Protein AF-A0A127SAT5-F1 (afdb_monomer_lite)

Secondary structure (DSSP, 8-state):
-HHHHT-TTTTTSPPEEE-S-HHHHHHHHHH--S--EEEEE-STT-HHHHHHHHHHHHHTT-EEEE-SEETTEE--SHHHHHHHHHHHHHIIIIIT-----

pLDDT: mean 93.24, std 8.62, range [61.03, 98.62]

Sequence (101 aa):
MNMIAAEPDIAKVPVMIDSSKWDVIVAGLKCCQGKCIVNSISLKEGEEVFLSHARDVLRYGAAVVVMCFDEVGQATTFERRIEIAERAYHLLVDKLGMNPL

Foldseek 3Di:
DVVQCVDVVSLVDAEEQADPDLVSVLVVLVVDDDEHEYHAAEQCVHLVVRLVSLVSCVVSVYHHDYALAHVVGHDPDPVSSCVRVVVSCCSNCVVPVHDPD

Structure (mmCIF, N/CA/C/O backbone):
data_AF-A0A127SAT5-F1
#
_entry.id   AF-A0A127SAT5-F1
#
loop_
_atom_site.group_PDB
_atom_site.id
_atom_site.type_symbol
_atom_site.label_atom_id
_atom_site.label_alt_id
_atom_site.label_comp_id
_atom_site.label_asym_id
_atom_site.label_entity_id
_atom_site.label_seq_id
_atom_site.pdbx_PDB_ins_code
_atom_site.Cartn_x
_atom_site.Cartn_y
_atom_site.Cartn_z
_atom_site.occupancy
_atom_site.B_iso_or_equiv
_atom_site.auth_seq_id
_atom_site.auth_comp_id
_atom_site.auth_asym_id
_atom_site.auth_atom_id
_atom_site.pdbx_PDB_model_num
ATOM 1 N N . MET A 1 1 ? 17.286 1.956 -11.510 1.00 61.03 1 MET A N 1
ATOM 2 C CA . MET A 1 1 ? 16.813 0.662 -12.047 1.00 61.03 1 MET A CA 1
ATOM 3 C C . MET A 1 1 ? 17.729 0.098 -13.123 1.00 61.03 1 MET A C 1
ATOM 5 O O . MET A 1 1 ? 18.211 -1.007 -12.933 1.00 61.03 1 MET A O 1
ATOM 9 N N . ASN A 1 2 ? 18.057 0.845 -14.181 1.00 65.06 2 ASN A N 1
ATOM 10 C CA . ASN A 1 2 ? 18.854 0.320 -15.307 1.00 65.06 2 ASN A CA 1
ATOM 11 C C . ASN A 1 2 ? 20.222 -0.270 -14.910 1.00 65.06 2 ASN A C 1
ATOM 13 O O . ASN A 1 2 ? 20.650 -1.247 -15.507 1.00 65.06 2 ASN A O 1
ATOM 17 N N . MET A 1 3 ? 20.876 0.268 -13.873 1.00 68.00 3 MET A N 1
ATOM 18 C CA . MET A 1 3 ? 22.149 -0.277 -13.369 1.00 68.00 3 MET A CA 1
ATOM 19 C C . MET A 1 3 ? 21.995 -1.623 -12.645 1.00 68.00 3 MET A C 1
ATOM 21 O O . MET A 1 3 ? 22.902 -2.437 -12.694 1.00 68.00 3 MET A O 1
ATOM 25 N N . ILE A 1 4 ? 20.850 -1.865 -11.995 1.00 68.62 4 ILE A N 1
ATOM 26 C CA . ILE A 1 4 ? 20.564 -3.130 -11.301 1.00 68.62 4 ILE A CA 1
ATOM 27 C C . ILE A 1 4 ? 20.177 -4.208 -12.316 1.00 68.62 4 ILE A C 1
ATOM 29 O O . ILE A 1 4 ? 20.650 -5.332 -12.229 1.00 68.62 4 ILE A O 1
ATOM 3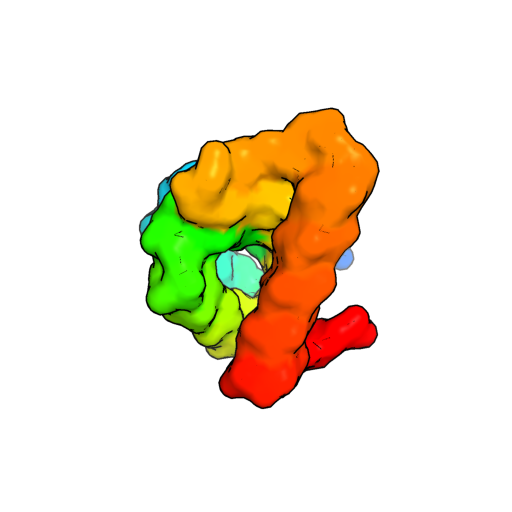3 N N . ALA A 1 5 ? 19.359 -3.852 -13.311 1.00 70.06 5 ALA A N 1
ATOM 34 C CA . ALA A 1 5 ? 18.951 -4.773 -14.373 1.00 70.06 5 ALA A CA 1
ATOM 35 C C . ALA A 1 5 ? 20.127 -5.240 -15.252 1.00 70.06 5 ALA A C 1
ATOM 37 O O . ALA A 1 5 ? 20.047 -6.296 -15.871 1.00 70.06 5 ALA A O 1
ATOM 38 N N . ALA A 1 6 ? 21.207 -4.455 -15.310 1.00 73.94 6 ALA A N 1
ATOM 39 C CA . ALA A 1 6 ? 22.416 -4.788 -16.056 1.00 73.94 6 ALA A CA 1
ATOM 40 C C . ALA A 1 6 ? 23.327 -5.802 -15.341 1.00 73.94 6 ALA A C 1
ATOM 42 O O . ALA A 1 6 ? 24.211 -6.350 -15.993 1.00 73.94 6 ALA A O 1
ATOM 43 N N . GLU A 1 7 ? 23.117 -6.060 -14.044 1.00 79.94 7 GLU A N 1
ATOM 44 C CA . GLU A 1 7 ? 23.891 -7.027 -13.261 1.00 79.94 7 GLU A CA 1
ATOM 45 C C . GLU A 1 7 ? 23.044 -8.288 -12.998 1.00 79.94 7 GLU A C 1
ATOM 47 O O . GLU A 1 7 ? 22.144 -8.263 -12.146 1.00 79.94 7 GLU A O 1
ATOM 52 N N . PRO A 1 8 ? 23.297 -9.401 -13.714 1.00 75.06 8 PRO A N 1
ATOM 53 C CA . PRO A 1 8 ? 22.456 -10.593 -13.655 1.00 75.06 8 PRO A CA 1
ATOM 54 C C . PRO A 1 8 ? 22.307 -11.184 -12.255 1.00 75.06 8 PRO A C 1
ATOM 56 O O . PRO A 1 8 ? 21.267 -11.763 -11.953 1.00 75.06 8 PRO A O 1
ATOM 59 N N . ASP A 1 9 ? 23.317 -11.053 -11.393 1.00 77.56 9 ASP A N 1
ATOM 60 C CA . ASP A 1 9 ? 23.256 -11.597 -10.035 1.00 77.56 9 ASP A CA 1
ATOM 61 C C . ASP A 1 9 ? 22.323 -10.803 -9.115 1.00 77.56 9 ASP A C 1
ATOM 63 O O . ASP A 1 9 ? 21.670 -11.391 -8.252 1.00 77.56 9 ASP A O 1
ATOM 67 N N . ILE A 1 10 ? 22.184 -9.494 -9.340 1.00 75.31 10 ILE A N 1
ATOM 68 C CA . ILE A 1 10 ? 21.287 -8.630 -8.560 1.00 75.31 10 ILE A CA 1
ATOM 69 C C . ILE A 1 10 ? 19.855 -8.717 -9.107 1.00 75.31 10 ILE A C 1
ATOM 71 O O . ILE A 1 10 ? 18.897 -8.728 -8.337 1.00 75.31 10 ILE A O 1
ATOM 75 N N . ALA A 1 11 ? 19.687 -8.855 -10.425 1.00 79.69 11 ALA A N 1
ATOM 76 C CA . ALA A 1 11 ? 18.374 -8.948 -11.069 1.00 79.69 11 ALA A CA 1
ATOM 77 C C . ALA A 1 11 ? 17.581 -10.229 -10.722 1.00 79.69 11 ALA A C 1
ATOM 79 O O . ALA A 1 11 ? 16.399 -10.332 -11.049 1.00 79.69 11 ALA A O 1
ATOM 80 N N . LYS A 1 12 ? 18.209 -11.207 -10.055 1.00 81.75 12 LYS A N 1
ATOM 81 C CA . LYS A 1 12 ? 17.571 -12.467 -9.630 1.00 81.75 12 LYS A CA 1
ATOM 82 C C . LYS A 1 12 ? 16.557 -12.296 -8.499 1.00 81.75 12 LYS A C 1
ATOM 84 O O . LYS A 1 12 ? 15.750 -13.200 -8.288 1.00 81.75 12 LYS A O 1
ATOM 89 N N . VAL A 1 13 ? 16.601 -11.187 -7.759 1.00 86.75 13 VAL A N 1
ATOM 90 C CA . VAL A 1 13 ? 15.716 -10.944 -6.610 1.00 86.75 13 VAL A CA 1
ATOM 91 C C . VAL A 1 13 ? 14.740 -9.792 -6.881 1.00 86.75 13 VAL A C 1
ATOM 93 O O . VAL A 1 13 ? 15.100 -8.836 -7.570 1.00 86.75 13 VAL A O 1
ATOM 96 N N . PRO A 1 14 ? 13.505 -9.839 -6.340 1.00 87.62 14 PRO A N 1
ATOM 97 C CA . PRO A 1 14 ? 12.558 -8.734 -6.465 1.00 87.62 14 PRO A CA 1
ATOM 98 C C . PRO A 1 14 ? 13.096 -7.431 -5.867 1.00 87.62 14 PRO A C 1
ATOM 100 O O . PRO A 1 14 ? 13.681 -7.422 -4.784 1.00 87.62 14 PRO A O 1
ATOM 103 N N . VAL A 1 15 ? 12.830 -6.313 -6.544 1.00 92.44 15 VAL A N 1
ATOM 104 C CA . VAL A 1 15 ? 13.190 -4.971 -6.066 1.00 92.44 15 VAL A CA 1
ATOM 105 C C . VAL A 1 15 ? 12.032 -4.367 -5.274 1.00 92.44 15 VAL A C 1
ATOM 107 O O . VAL A 1 15 ? 10.884 -4.395 -5.724 1.00 92.44 15 VAL A O 1
ATOM 110 N N . MET A 1 16 ? 12.343 -3.771 -4.122 1.00 96.06 16 MET A N 1
ATOM 111 C CA . MET A 1 16 ? 11.436 -2.874 -3.410 1.00 96.06 16 MET A CA 1
ATOM 112 C C . MET A 1 16 ? 11.707 -1.428 -3.838 1.00 96.06 16 MET A C 1
ATOM 114 O O . MET A 1 16 ? 12.808 -0.914 -3.648 1.00 96.06 16 MET A O 1
ATOM 118 N N . ILE A 1 17 ? 10.714 -0.781 -4.442 1.00 96.44 17 ILE A N 1
ATOM 119 C CA . ILE A 1 17 ? 10.774 0.626 -4.835 1.00 96.44 17 ILE A CA 1
ATOM 120 C C . ILE A 1 17 ? 10.329 1.450 -3.630 1.00 96.44 17 ILE A C 1
ATOM 122 O O . ILE A 1 17 ? 9.144 1.462 -3.303 1.00 96.44 17 ILE A O 1
ATOM 126 N N . ASP A 1 18 ? 11.282 2.111 -2.979 1.00 96.69 18 ASP A N 1
ATOM 127 C CA . ASP A 1 18 ? 11.053 2.881 -1.757 1.00 96.69 18 ASP A CA 1
ATOM 128 C C . ASP A 1 18 ? 11.113 4.387 -2.037 1.00 96.69 18 ASP A C 1
ATOM 130 O O . ASP A 1 18 ? 12.166 4.931 -2.390 1.00 96.69 18 ASP A O 1
ATOM 134 N N . SER A 1 19 ? 9.966 5.063 -1.953 1.00 96.00 19 SER A N 1
ATOM 135 C CA . SER A 1 19 ? 9.891 6.516 -2.095 1.00 96.00 19 SER A CA 1
ATOM 136 C C . SER A 1 19 ? 8.616 7.092 -1.494 1.00 96.00 19 SER A C 1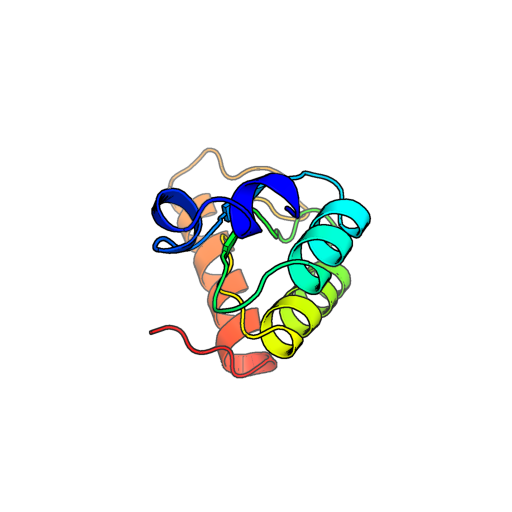
ATOM 138 O O . SER A 1 19 ? 7.541 6.509 -1.594 1.00 96.00 19 SER A O 1
ATOM 140 N N . SER A 1 20 ? 8.715 8.309 -0.960 1.00 92.25 20 SER A N 1
ATOM 141 C CA . SER A 1 20 ? 7.559 9.100 -0.527 1.00 92.25 20 SER A CA 1
ATOM 142 C C . SER A 1 20 ? 6.882 9.880 -1.657 1.00 92.25 20 SER A C 1
ATOM 144 O O . SER A 1 20 ? 5.862 10.522 -1.415 1.00 92.25 20 SER A O 1
ATOM 146 N N . LYS A 1 21 ? 7.439 9.869 -2.877 1.00 95.25 21 LYS A N 1
ATOM 147 C CA . LYS A 1 21 ? 6.874 10.576 -4.031 1.00 95.25 21 LYS A CA 1
ATOM 148 C C . LYS A 1 21 ? 6.314 9.586 -5.052 1.00 95.25 21 LYS A C 1
ATOM 150 O O . LYS A 1 21 ? 7.038 8.715 -5.538 1.00 95.25 21 LYS A O 1
ATOM 155 N N . TRP A 1 22 ? 5.031 9.723 -5.391 1.00 97.06 22 TRP A N 1
ATOM 156 C CA . TRP A 1 22 ? 4.346 8.757 -6.259 1.00 97.06 22 TRP A CA 1
ATOM 157 C C . TRP A 1 22 ? 4.899 8.720 -7.690 1.00 97.06 22 TRP A C 1
ATOM 159 O O . TRP A 1 22 ? 5.011 7.656 -8.294 1.00 97.06 22 TRP A O 1
ATOM 169 N N . ASP A 1 23 ? 5.329 9.861 -8.223 1.00 96.81 23 ASP A N 1
ATOM 170 C CA . ASP A 1 23 ? 5.993 9.969 -9.526 1.00 96.81 23 ASP A CA 1
ATOM 171 C C . ASP A 1 23 ? 7.283 9.131 -9.603 1.00 96.81 23 ASP A C 1
ATOM 173 O O . ASP A 1 23 ? 7.539 8.483 -10.623 1.00 96.81 23 ASP A O 1
ATOM 177 N N . VAL A 1 24 ? 8.054 9.064 -8.512 1.00 96.38 24 VAL A N 1
ATOM 178 C CA . VAL A 1 24 ? 9.241 8.200 -8.399 1.00 96.38 24 VAL A CA 1
ATOM 179 C C . VAL A 1 24 ? 8.850 6.721 -8.357 1.00 96.38 24 VAL A C 1
ATOM 181 O O . VAL A 1 24 ? 9.483 5.914 -9.043 1.00 96.38 24 VAL A O 1
ATOM 184 N N . ILE A 1 25 ? 7.793 6.359 -7.619 1.00 97.12 25 ILE A N 1
ATOM 185 C CA . ILE A 1 25 ? 7.264 4.985 -7.600 1.00 97.12 25 ILE A CA 1
ATOM 186 C C . ILE A 1 25 ? 6.859 4.547 -9.011 1.00 97.12 25 ILE A C 1
ATOM 188 O O . ILE A 1 25 ? 7.311 3.506 -9.488 1.00 97.12 25 ILE A O 1
ATOM 192 N N . VAL A 1 26 ? 6.069 5.361 -9.717 1.00 96.19 26 VAL A N 1
ATOM 193 C CA . VAL A 1 26 ? 5.600 5.063 -11.079 1.00 96.19 26 VAL A CA 1
ATOM 194 C C . VAL A 1 26 ? 6.766 4.958 -12.063 1.00 96.19 26 VAL A C 1
ATOM 196 O O . VAL A 1 26 ? 6.767 4.076 -12.925 1.00 96.19 26 VAL A O 1
ATOM 199 N N . ALA A 1 27 ? 7.776 5.825 -11.948 1.00 95.44 27 ALA A N 1
ATOM 200 C CA . ALA A 1 27 ? 8.988 5.716 -12.754 1.00 95.44 27 ALA A CA 1
ATOM 201 C C . ALA A 1 27 ? 9.738 4.401 -12.472 1.00 95.44 27 ALA A C 1
ATOM 203 O O . ALA A 1 27 ? 10.177 3.740 -13.413 1.00 95.44 27 ALA A O 1
ATOM 204 N N . GLY A 1 28 ? 9.830 3.987 -11.204 1.00 94.25 28 GLY A N 1
ATOM 205 C CA . GLY A 1 28 ? 10.400 2.699 -10.809 1.00 94.25 28 GLY A CA 1
ATOM 206 C C . GLY A 1 28 ? 9.636 1.518 -11.407 1.00 94.25 28 GLY A C 1
ATOM 207 O O . GLY A 1 28 ? 10.246 0.677 -12.062 1.00 94.25 28 GLY A O 1
ATOM 208 N N . LEU A 1 29 ? 8.306 1.508 -11.267 1.00 94.31 29 LEU A N 1
ATOM 209 C CA . LEU A 1 29 ? 7.417 0.459 -11.779 1.00 94.31 29 LEU A CA 1
ATOM 210 C C . LEU A 1 29 ? 7.569 0.265 -13.292 1.00 94.31 29 LEU A C 1
ATOM 212 O O . LEU A 1 29 ? 7.680 -0.864 -13.757 1.00 94.31 29 LEU A O 1
ATOM 216 N N . LYS A 1 30 ? 7.661 1.359 -14.058 1.00 93.19 30 LYS A N 1
ATOM 217 C CA . LYS A 1 30 ? 7.899 1.314 -15.513 1.00 93.19 30 LYS A CA 1
ATOM 218 C C . LYS A 1 30 ? 9.265 0.737 -15.897 1.00 93.19 30 LYS A C 1
ATOM 220 O O . LYS A 1 30 ? 9.419 0.257 -17.015 1.00 93.19 30 LYS A O 1
ATOM 225 N N . CYS A 1 31 ? 10.255 0.821 -15.008 1.00 90.69 31 CYS A N 1
ATOM 226 C CA . CYS A 1 31 ? 11.614 0.338 -15.258 1.00 90.69 31 CYS A CA 1
ATOM 227 C C . CYS A 1 31 ? 11.860 -1.091 -14.744 1.00 90.69 31 CYS A C 1
ATOM 229 O O . CYS A 1 31 ? 12.894 -1.675 -15.066 1.00 90.69 31 CYS A O 1
ATOM 231 N N . CYS A 1 32 ? 10.974 -1.638 -13.910 1.00 86.50 32 CYS A N 1
ATOM 232 C CA . CYS A 1 32 ? 11.099 -2.991 -13.374 1.00 86.50 32 CYS A CA 1
ATOM 233 C C . CYS A 1 32 ? 10.679 -4.032 -14.416 1.00 86.50 32 CYS A C 1
ATOM 235 O O . CYS A 1 32 ? 9.584 -3.966 -14.968 1.00 86.50 32 CYS A O 1
ATOM 237 N N . GLN A 1 33 ? 11.528 -5.034 -14.637 1.00 80.31 33 GLN A N 1
ATOM 238 C CA . GLN A 1 33 ? 11.137 -6.264 -15.321 1.00 80.31 33 GLN A CA 1
ATOM 239 C C . GLN A 1 33 ? 10.828 -7.330 -14.267 1.00 80.31 33 GLN A C 1
ATOM 241 O O . GLN A 1 33 ? 11.664 -7.620 -13.415 1.00 80.31 33 GLN A O 1
ATOM 246 N N . GLY A 1 34 ? 9.622 -7.899 -14.314 1.00 84.75 34 GLY A N 1
ATOM 247 C CA . GLY A 1 34 ? 9.147 -8.863 -13.319 1.00 84.75 34 GLY A CA 1
ATOM 248 C C . GLY A 1 34 ? 8.465 -8.221 -12.104 1.00 84.75 34 GLY A C 1
ATOM 249 O O . GLY A 1 34 ? 8.238 -7.012 -12.049 1.00 84.75 34 GLY A O 1
ATOM 250 N N . LYS A 1 35 ? 8.091 -9.062 -11.131 1.00 88.19 35 LYS A N 1
ATOM 251 C CA . LYS A 1 35 ? 7.340 -8.634 -9.944 1.00 88.19 35 LYS A CA 1
ATOM 252 C C . LYS A 1 35 ? 8.243 -7.827 -9.007 1.00 88.19 35 LYS A C 1
ATOM 254 O O . LYS A 1 35 ? 9.297 -8.301 -8.592 1.00 88.19 35 LYS A O 1
ATOM 259 N N . CYS A 1 36 ? 7.801 -6.628 -8.649 1.00 94.69 36 CYS A N 1
ATOM 260 C CA . CYS A 1 36 ? 8.452 -5.755 -7.674 1.00 94.69 36 CYS A CA 1
ATOM 261 C C . CYS A 1 36 ? 7.494 -5.426 -6.521 1.00 94.69 36 CYS A C 1
ATOM 263 O O . CYS A 1 36 ? 6.323 -5.817 -6.544 1.00 94.69 36 CYS A O 1
ATOM 265 N N . ILE A 1 37 ? 8.006 -4.746 -5.495 1.00 97.25 37 ILE A N 1
ATOM 266 C CA . ILE A 1 37 ? 7.247 -4.350 -4.305 1.00 97.25 37 ILE A CA 1
ATOM 267 C C . ILE A 1 37 ? 7.268 -2.823 -4.202 1.00 97.25 37 ILE A C 1
ATOM 269 O O . ILE A 1 37 ? 8.337 -2.223 -4.221 1.00 97.25 37 ILE A O 1
ATOM 273 N N . VAL A 1 38 ? 6.112 -2.182 -4.072 1.00 98.00 38 VAL A N 1
ATOM 274 C CA . VAL A 1 38 ? 6.013 -0.746 -3.783 1.00 98.00 38 VAL A CA 1
ATOM 275 C C . VAL A 1 38 ? 6.077 -0.521 -2.276 1.00 98.00 38 VAL A C 1
ATOM 277 O O . VAL A 1 38 ? 5.279 -1.092 -1.536 1.00 98.00 38 VAL A O 1
ATOM 280 N N . ASN A 1 39 ? 6.990 0.334 -1.822 1.00 97.81 39 ASN A N 1
ATOM 281 C CA . ASN A 1 39 ? 7.057 0.832 -0.453 1.00 97.81 39 ASN A CA 1
ATOM 282 C C . ASN A 1 39 ? 6.925 2.367 -0.477 1.00 97.81 39 ASN A C 1
ATOM 284 O O . ASN A 1 39 ? 7.872 3.075 -0.789 1.00 97.81 39 ASN A O 1
ATOM 288 N N . SER A 1 40 ? 5.754 2.936 -0.213 1.00 98.00 40 SER A N 1
ATOM 289 C CA . SER A 1 40 ? 4.493 2.314 0.223 1.00 98.00 40 SER A CA 1
ATOM 290 C C . SER A 1 40 ? 3.291 3.156 -0.216 1.00 98.00 40 SER A C 1
ATOM 292 O O . SER A 1 40 ? 3.449 4.247 -0.761 1.00 98.00 40 SER A O 1
ATOM 294 N N . ILE A 1 41 ? 2.078 2.656 0.036 1.00 98.38 41 ILE A N 1
ATOM 295 C CA . ILE A 1 41 ? 0.841 3.454 -0.005 1.00 98.38 41 ILE A CA 1
ATOM 296 C C . ILE A 1 41 ? 0.232 3.555 1.397 1.00 98.38 41 ILE A C 1
ATOM 298 O O . ILE A 1 41 ? 0.532 2.756 2.285 1.00 98.38 41 ILE A O 1
ATOM 302 N N . SER A 1 42 ? -0.633 4.543 1.614 1.00 98.44 42 SER A N 1
ATOM 303 C CA . SER A 1 42 ? -1.339 4.737 2.885 1.00 98.44 42 SER A CA 1
ATOM 304 C C . SER A 1 42 ? -2.623 5.539 2.677 1.00 98.44 42 SER A C 1
ATOM 306 O O . SER A 1 42 ? -2.815 6.116 1.607 1.00 98.44 42 SER A O 1
ATOM 308 N N . LEU A 1 43 ? -3.472 5.612 3.700 1.00 98.62 43 LEU A N 1
ATOM 309 C CA . LEU A 1 43 ? -4.700 6.414 3.699 1.00 98.62 43 LEU A CA 1
ATOM 310 C C . LEU A 1 43 ? -4.457 7.882 4.095 1.00 98.62 43 LEU A C 1
ATOM 312 O O . LEU A 1 43 ? -5.408 8.643 4.225 1.00 98.62 43 LEU A O 1
ATOM 316 N N . LYS A 1 44 ? -3.197 8.302 4.283 1.00 98.12 44 LYS A N 1
ATOM 317 C CA . LYS A 1 44 ? -2.814 9.659 4.715 1.00 98.12 44 LYS A CA 1
ATOM 318 C C . LYS A 1 44 ? -3.452 10.779 3.889 1.00 98.12 44 LYS A C 1
ATOM 320 O O . LYS A 1 44 ? -3.831 11.807 4.438 1.00 98.12 44 LYS A O 1
ATOM 325 N N . GLU A 1 45 ? -3.518 10.596 2.575 1.00 97.88 45 GLU A N 1
ATOM 326 C CA . GLU A 1 45 ? -4.072 11.573 1.624 1.00 97.88 45 GLU A CA 1
ATOM 327 C C . GLU A 1 45 ? -5.537 11.267 1.267 1.00 97.88 45 GLU A C 1
ATOM 329 O O . GLU A 1 45 ? -6.087 11.823 0.319 1.00 97.88 45 GLU A O 1
ATOM 334 N N . GLY A 1 46 ? -6.173 10.378 2.033 1.00 98.12 46 GLY A N 1
ATOM 335 C CA . GLY A 1 46 ? -7.541 9.938 1.827 1.00 98.12 46 GLY A CA 1
ATOM 336 C C . GLY A 1 46 ? -7.678 8.698 0.945 1.00 98.12 46 GLY A C 1
ATOM 337 O O . GLY A 1 46 ? -6.758 8.239 0.261 1.00 98.12 46 GLY A O 1
ATOM 338 N N . GLU A 1 47 ? -8.889 8.153 0.968 1.00 98.50 47 GLU A N 1
ATOM 339 C CA . GLU A 1 47 ? -9.250 6.910 0.286 1.00 98.50 47 GLU A CA 1
ATOM 340 C C . GLU A 1 47 ? -9.120 6.982 -1.242 1.00 98.50 47 GLU A C 1
ATOM 342 O O . GLU A 1 47 ? -8.685 6.015 -1.865 1.00 98.50 47 GLU A O 1
ATOM 347 N N . GLU A 1 48 ? -9.467 8.111 -1.864 1.00 98.31 48 GLU A N 1
ATOM 348 C CA . GLU A 1 48 ? -9.414 8.243 -3.325 1.00 98.31 48 GLU A CA 1
ATOM 349 C C . GLU A 1 48 ? -7.981 8.106 -3.854 1.00 98.31 48 GLU A C 1
ATOM 351 O O . GLU A 1 48 ? -7.734 7.344 -4.794 1.00 98.31 48 GLU A O 1
ATOM 356 N N . VAL A 1 49 ? -7.031 8.783 -3.204 1.00 98.31 49 VAL A N 1
ATOM 357 C CA . VAL A 1 49 ? -5.604 8.714 -3.541 1.00 98.31 49 VAL A CA 1
ATOM 358 C C . VAL A 1 49 ? -5.070 7.304 -3.296 1.00 98.31 49 VAL A C 1
ATOM 360 O O . VAL A 1 49 ? -4.429 6.729 -4.176 1.00 98.31 49 VAL A O 1
ATOM 363 N N . PHE A 1 50 ? -5.410 6.698 -2.154 1.00 98.62 50 PHE A N 1
ATOM 364 C CA . PHE A 1 50 ? -5.044 5.317 -1.837 1.00 98.62 50 PHE A CA 1
ATOM 365 C C . PHE A 1 50 ? -5.521 4.323 -2.909 1.00 98.62 50 PHE A C 1
ATOM 367 O O . PHE A 1 50 ? -4.728 3.520 -3.405 1.00 98.62 50 PHE A O 1
ATOM 374 N N . LEU A 1 51 ? -6.793 4.401 -3.318 1.00 98.50 51 LEU A N 1
ATOM 375 C CA . LEU A 1 51 ? -7.363 3.529 -4.348 1.00 98.50 51 LEU A CA 1
ATOM 376 C C . LEU A 1 51 ? -6.763 3.801 -5.732 1.00 98.50 51 LEU A C 1
ATOM 378 O O . LEU A 1 51 ? -6.567 2.864 -6.503 1.00 98.50 51 LEU A O 1
ATOM 382 N N . SER A 1 52 ? -6.465 5.059 -6.062 1.00 98.38 52 SER A N 1
ATOM 383 C CA . SER A 1 52 ? -5.778 5.421 -7.307 1.00 98.38 52 SER A CA 1
ATOM 384 C C . SER A 1 52 ? -4.396 4.765 -7.384 1.00 98.38 52 SER A C 1
ATOM 386 O O . SER A 1 52 ? -4.104 4.027 -8.326 1.00 98.38 52 SER A O 1
ATOM 388 N N . HIS A 1 53 ? -3.589 4.928 -6.333 1.00 98.38 53 HIS A N 1
ATOM 389 C CA . HIS A 1 53 ? -2.264 4.323 -6.229 1.00 98.38 53 HIS A CA 1
ATOM 390 C C . HIS A 1 53 ? -2.325 2.787 -6.237 1.00 98.38 53 HIS A C 1
ATOM 392 O O . HIS A 1 53 ? -1.545 2.133 -6.929 1.00 98.38 53 HIS A O 1
ATOM 398 N N . ALA A 1 54 ? -3.285 2.186 -5.532 1.00 98.06 54 ALA A N 1
ATOM 399 C CA . ALA A 1 54 ? -3.479 0.738 -5.534 1.00 98.06 54 ALA A CA 1
ATOM 400 C C . ALA A 1 54 ? -3.851 0.184 -6.923 1.00 98.06 54 ALA A C 1
ATOM 402 O O . ALA A 1 54 ? -3.374 -0.887 -7.303 1.00 98.06 54 ALA A O 1
ATOM 403 N N . ARG A 1 55 ? -4.653 0.910 -7.716 1.00 97.94 55 ARG A N 1
ATOM 404 C CA . ARG A 1 55 ? -4.958 0.523 -9.106 1.00 97.94 55 ARG A CA 1
ATOM 405 C C . ARG A 1 55 ? -3.719 0.545 -9.991 1.00 97.94 55 ARG A C 1
ATOM 407 O O . ARG A 1 55 ? -3.559 -0.353 -10.814 1.00 97.94 55 ARG A O 1
ATOM 414 N N . ASP A 1 56 ? -2.843 1.529 -9.814 1.00 97.25 56 ASP A N 1
ATOM 415 C CA . ASP A 1 56 ? -1.557 1.556 -10.507 1.00 97.25 56 ASP A CA 1
ATOM 416 C C . ASP A 1 56 ? -0.719 0.325 -10.130 1.00 97.25 56 ASP A C 1
ATOM 418 O O . ASP A 1 56 ? -0.280 -0.402 -11.019 1.00 97.25 56 ASP A O 1
ATOM 422 N N . VAL A 1 57 ? -0.566 0.020 -8.835 1.00 96.88 57 VAL A N 1
ATOM 423 C CA . VAL A 1 57 ? 0.147 -1.187 -8.364 1.00 96.88 57 VAL A CA 1
ATOM 424 C C . VAL A 1 57 ? -0.394 -2.455 -9.035 1.00 96.88 57 VAL A C 1
ATOM 426 O O . VAL A 1 57 ? 0.390 -3.238 -9.576 1.00 96.88 57 VAL A O 1
ATOM 429 N N . LEU A 1 58 ? -1.721 -2.636 -9.052 1.00 95.56 58 LEU A N 1
ATOM 430 C CA . LEU A 1 58 ? -2.382 -3.766 -9.717 1.00 95.56 58 LEU A CA 1
ATOM 431 C C . LEU A 1 58 ? -2.070 -3.812 -11.211 1.00 95.56 58 LEU A C 1
ATOM 433 O O . LEU A 1 58 ? -1.731 -4.868 -11.742 1.00 95.56 58 LEU A O 1
ATOM 437 N N . ARG A 1 59 ? -2.147 -2.663 -11.887 1.00 95.19 59 ARG A N 1
ATOM 438 C CA . ARG A 1 59 ? -1.879 -2.545 -13.322 1.00 95.19 59 ARG A CA 1
ATOM 439 C C . ARG A 1 59 ? -0.452 -2.959 -13.681 1.00 95.19 59 ARG A C 1
ATOM 441 O O . ARG A 1 59 ? -0.253 -3.547 -14.741 1.00 95.19 59 ARG A O 1
ATOM 448 N N . TYR A 1 60 ? 0.523 -2.662 -12.824 1.00 95.25 60 TYR A N 1
ATOM 449 C CA . TYR A 1 60 ? 1.917 -3.079 -13.012 1.00 95.25 60 TYR A CA 1
ATOM 450 C C . TYR A 1 60 ? 2.215 -4.487 -12.467 1.00 95.25 60 TYR A C 1
ATOM 452 O O . TYR A 1 60 ? 3.342 -4.958 -12.600 1.00 95.25 60 TYR A O 1
ATOM 460 N N . GLY A 1 61 ? 1.239 -5.174 -11.862 1.00 94.00 61 GLY A N 1
ATOM 461 C CA . GLY A 1 61 ? 1.427 -6.511 -11.291 1.00 94.00 61 GLY A CA 1
ATOM 462 C C . GLY A 1 61 ? 2.396 -6.546 -10.103 1.00 94.00 61 GLY A C 1
ATOM 463 O O . GLY A 1 61 ? 3.018 -7.579 -9.844 1.00 94.00 61 GLY A O 1
ATOM 464 N N . ALA A 1 62 ? 2.559 -5.423 -9.401 1.00 96.00 62 ALA A N 1
ATOM 465 C CA . ALA A 1 62 ? 3.441 -5.305 -8.245 1.00 96.00 62 ALA A CA 1
ATOM 466 C C . ALA A 1 62 ? 2.738 -5.743 -6.948 1.00 96.00 62 ALA A C 1
ATOM 468 O O . ALA A 1 62 ? 1.513 -5.739 -6.846 1.00 96.00 62 ALA A O 1
ATOM 469 N N . ALA A 1 63 ? 3.524 -6.115 -5.938 1.00 96.62 63 ALA A N 1
ATOM 470 C CA . ALA A 1 63 ? 3.055 -6.170 -4.554 1.00 96.62 63 ALA A CA 1
ATOM 471 C C . ALA A 1 63 ? 3.211 -4.790 -3.895 1.00 96.62 63 ALA A C 1
ATOM 473 O O . ALA A 1 63 ? 3.916 -3.925 -4.418 1.00 96.62 63 ALA A O 1
ATOM 474 N N . VAL A 1 64 ? 2.586 -4.572 -2.738 1.00 97.50 64 VAL A N 1
ATOM 475 C CA . VAL A 1 64 ? 2.627 -3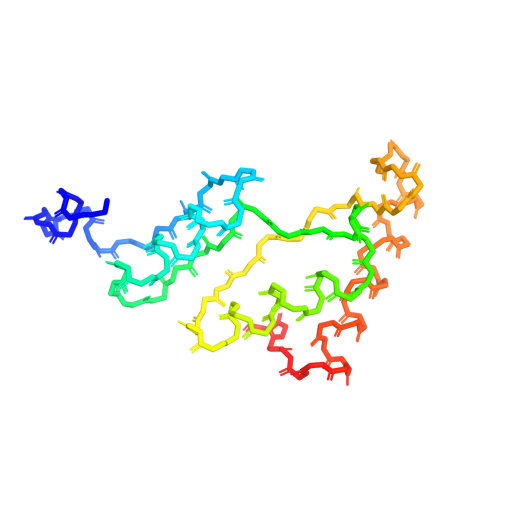.271 -2.061 1.00 97.50 64 VAL A CA 1
ATOM 476 C C . VAL A 1 64 ? 2.674 -3.401 -0.545 1.00 97.50 64 VAL A C 1
ATOM 478 O O . VAL A 1 64 ? 1.999 -4.240 0.045 1.00 97.50 64 VAL A O 1
ATOM 481 N N . VAL A 1 65 ? 3.475 -2.541 0.078 1.00 98.19 65 VAL A N 1
ATOM 482 C CA . VAL A 1 65 ? 3.461 -2.274 1.515 1.00 98.19 65 VAL A CA 1
ATOM 483 C C . VAL A 1 65 ? 2.414 -1.200 1.794 1.00 98.19 65 VAL A C 1
ATOM 485 O O . VAL A 1 65 ? 2.442 -0.123 1.194 1.00 98.19 65 VAL A O 1
ATOM 488 N N . VAL A 1 66 ? 1.508 -1.484 2.7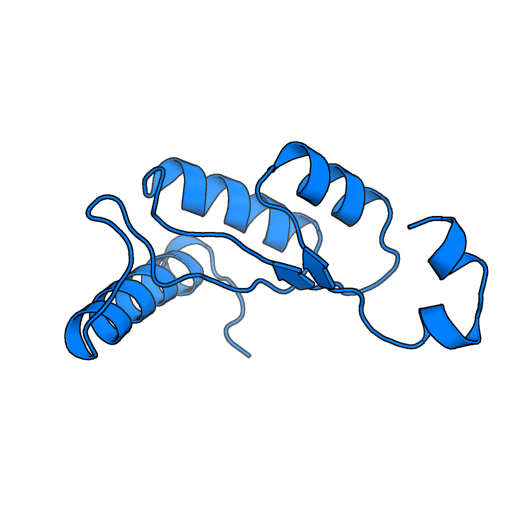27 1.00 9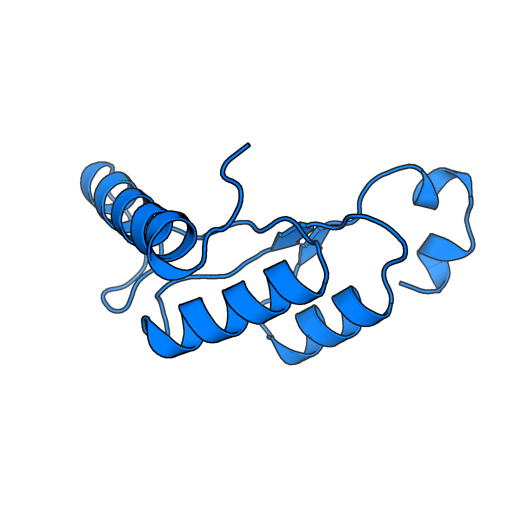8.25 66 VAL A N 1
ATOM 489 C CA . VAL A 1 66 ? 0.509 -0.525 3.207 1.00 98.25 66 VAL A CA 1
ATOM 490 C C . VAL A 1 66 ? 0.904 -0.038 4.593 1.00 98.25 66 VAL A C 1
ATOM 492 O O . VAL A 1 66 ? 1.012 -0.826 5.532 1.00 98.25 66 VAL A O 1
ATOM 495 N N . MET A 1 67 ? 1.104 1.268 4.734 1.00 98.19 67 MET A N 1
ATOM 496 C CA . MET A 1 67 ? 1.410 1.866 6.031 1.00 98.19 67 MET A CA 1
ATOM 497 C C . MET A 1 67 ? 0.130 2.059 6.841 1.00 98.19 67 MET A C 1
ATOM 499 O O . MET A 1 67 ? -0.874 2.544 6.320 1.00 98.19 67 MET A O 1
ATOM 503 N N . CYS A 1 68 ? 0.192 1.773 8.145 1.00 98.31 68 CYS A N 1
ATOM 504 C CA . CYS A 1 68 ? -0.858 2.137 9.103 1.00 98.31 68 CYS A CA 1
ATOM 505 C C . CYS A 1 68 ? -0.817 3.650 9.398 1.00 98.31 68 CYS A C 1
ATOM 507 O O . CYS A 1 68 ? -0.450 4.083 10.492 1.00 98.31 68 CYS A O 1
ATOM 509 N N . PHE A 1 69 ? -1.124 4.447 8.379 1.00 98.44 69 PHE A N 1
ATOM 510 C CA . PHE A 1 69 ? -1.209 5.902 8.409 1.00 98.44 69 PHE A CA 1
ATOM 511 C C . PHE A 1 69 ? -2.457 6.297 7.619 1.00 98.44 69 PHE A C 1
ATOM 513 O O . PHE A 1 69 ? -2.571 5.951 6.441 1.00 98.44 69 PHE A O 1
ATOM 520 N N . ASP A 1 70 ? -3.378 7.005 8.260 1.00 98.44 70 ASP A N 1
ATOM 521 C CA . ASP A 1 70 ? -4.623 7.469 7.651 1.00 98.44 70 ASP A CA 1
ATOM 522 C C . ASP A 1 70 ? -4.795 8.992 7.775 1.00 98.44 70 ASP A C 1
ATOM 524 O O . ASP A 1 70 ? -3.856 9.712 8.127 1.00 98.44 70 ASP A O 1
ATOM 528 N N . GLU A 1 71 ? -5.985 9.493 7.458 1.00 98.44 71 GLU A N 1
ATOM 529 C CA . GLU A 1 71 ? -6.329 10.917 7.466 1.00 98.44 71 GLU A CA 1
ATOM 530 C C . GLU A 1 71 ? -6.182 11.566 8.859 1.00 98.44 71 GLU A C 1
ATOM 532 O O . GLU A 1 71 ? -6.052 12.786 8.966 1.00 98.44 71 GLU A O 1
ATOM 537 N N . VAL A 1 72 ? -6.184 10.761 9.928 1.00 97.12 72 VAL A N 1
ATOM 538 C CA . VAL A 1 72 ? -6.049 11.210 11.324 1.00 97.12 72 VAL A CA 1
ATOM 539 C C . VAL A 1 72 ? -4.590 11.155 11.792 1.00 97.12 72 VAL A C 1
ATOM 541 O O . VAL A 1 72 ? -4.220 11.814 12.765 1.00 97.12 72 VAL A O 1
ATOM 544 N N . GLY A 1 73 ? -3.733 10.411 11.094 1.00 97.25 73 GLY A N 1
ATOM 545 C CA . GLY A 1 73 ? -2.301 10.354 11.357 1.00 97.25 73 GLY A CA 1
ATOM 546 C C . GLY A 1 73 ? -1.738 8.937 11.388 1.00 97.25 73 GLY A C 1
ATOM 547 O O . GLY A 1 73 ? -2.355 7.959 10.969 1.00 97.25 73 GLY A O 1
ATOM 548 N N . GLN A 1 74 ? -0.517 8.824 11.904 1.00 97.75 74 GLN A N 1
ATOM 549 C CA . GLN A 1 74 ? 0.160 7.543 12.067 1.00 97.75 74 GLN A CA 1
ATOM 550 C C . GLN A 1 74 ? -0.428 6.754 13.244 1.00 97.75 74 GLN A C 1
ATOM 552 O O . GLN A 1 74 ? -0.594 7.293 14.339 1.00 97.75 74 GLN A O 1
ATOM 557 N N . ALA A 1 75 ? -0.669 5.454 13.060 1.00 97.75 75 ALA A N 1
ATOM 558 C CA . ALA A 1 75 ? -1.078 4.581 14.154 1.00 97.75 75 ALA A CA 1
ATOM 559 C C . ALA A 1 75 ? 0.061 4.374 15.165 1.00 97.75 75 ALA A C 1
ATOM 561 O O . ALA A 1 75 ? 1.060 3.701 14.891 1.00 97.75 75 ALA A O 1
ATOM 562 N N . THR A 1 76 ? -0.111 4.921 16.367 1.00 97.56 76 THR A N 1
ATOM 563 C CA . THR A 1 76 ? 0.828 4.769 17.489 1.00 97.56 76 THR A CA 1
ATOM 564 C C . THR A 1 76 ? 0.402 3.690 18.485 1.00 97.56 76 THR A C 1
ATOM 566 O O . THR A 1 76 ? 1.259 3.163 19.189 1.00 97.56 76 THR A O 1
ATOM 569 N N . THR A 1 77 ? -0.879 3.305 18.506 1.00 98.25 77 THR A N 1
ATOM 570 C CA . THR A 1 77 ? -1.418 2.235 19.364 1.00 98.25 77 THR A CA 1
ATOM 571 C C . THR A 1 77 ? -1.694 0.954 18.578 1.00 98.25 77 THR A C 1
ATOM 573 O O . THR A 1 77 ? -1.715 0.952 17.346 1.00 98.25 77 THR A O 1
ATOM 576 N N . PHE A 1 78 ? -1.887 -0.154 19.291 1.00 97.81 78 PHE A N 1
ATOM 577 C CA . PHE A 1 78 ? -2.196 -1.450 18.689 1.00 97.81 78 PHE A CA 1
ATOM 578 C C . PHE A 1 78 ? -3.574 -1.447 18.014 1.00 97.81 78 PHE A C 1
ATOM 580 O O . PHE A 1 78 ? -3.710 -1.890 16.877 1.00 97.81 78 PHE A O 1
ATOM 587 N N . GLU A 1 79 ? -4.565 -0.852 18.671 1.00 98.12 79 GLU A N 1
ATOM 588 C CA . GLU A 1 79 ? -5.947 -0.762 18.201 1.00 98.12 79 GLU A CA 1
ATOM 589 C C . GLU A 1 79 ? -6.016 0.026 16.892 1.00 98.12 79 GLU A C 1
ATOM 591 O O . GLU A 1 79 ? -6.626 -0.425 15.926 1.00 98.12 79 GLU A O 1
ATOM 596 N N . ARG A 1 80 ? -5.290 1.151 16.813 1.00 97.75 80 ARG A N 1
ATOM 597 C CA . ARG A 1 80 ? -5.207 1.958 15.589 1.00 97.75 80 ARG A CA 1
ATOM 598 C C . ARG A 1 80 ? -4.501 1.228 14.450 1.00 97.75 80 ARG A C 1
ATOM 600 O O . ARG A 1 80 ? -4.855 1.430 13.295 1.00 97.75 80 ARG A O 1
ATOM 607 N N . ARG A 1 81 ? -3.508 0.378 14.741 1.00 98.38 81 ARG A N 1
ATOM 608 C CA . ARG A 1 81 ? -2.857 -0.441 13.702 1.00 98.38 81 ARG A CA 1
ATOM 609 C C . ARG A 1 81 ? -3.836 -1.446 13.108 1.00 98.38 81 ARG A C 1
ATOM 611 O O . ARG A 1 81 ? -3.867 -1.575 11.890 1.00 98.38 81 ARG A O 1
ATOM 618 N N . ILE A 1 82 ? -4.629 -2.113 13.949 1.00 98.44 82 ILE A N 1
ATOM 619 C CA . ILE A 1 82 ? -5.664 -3.049 13.490 1.00 98.44 82 ILE A CA 1
ATOM 620 C C . ILE A 1 82 ? -6.705 -2.311 12.655 1.00 98.44 82 ILE A C 1
ATOM 622 O O . ILE A 1 82 ? -6.944 -2.707 11.522 1.00 98.44 82 ILE A O 1
ATOM 626 N N . GLU A 1 83 ? -7.258 -1.214 13.174 1.00 98.44 83 GLU A N 1
ATOM 627 C CA . GLU A 1 83 ? -8.318 -0.452 12.506 1.00 98.44 83 GLU A CA 1
ATOM 628 C C . GLU A 1 83 ? -7.910 -0.006 11.093 1.00 98.44 83 GLU A C 1
ATOM 630 O O . GLU A 1 83 ? -8.637 -0.228 10.122 1.00 98.44 83 GLU A O 1
ATOM 635 N N . ILE A 1 84 ? -6.716 0.584 10.951 1.00 98.56 84 ILE A N 1
ATOM 636 C CA . ILE A 1 84 ? -6.236 1.057 9.648 1.00 98.56 84 ILE A CA 1
ATOM 637 C C . ILE A 1 84 ? -5.914 -0.124 8.722 1.00 98.56 84 ILE A C 1
ATOM 639 O O . ILE A 1 84 ? -6.230 -0.063 7.533 1.00 98.56 84 ILE A O 1
ATOM 643 N N . ALA A 1 85 ? -5.300 -1.194 9.239 1.00 98.38 85 ALA A N 1
ATOM 644 C CA . ALA A 1 85 ? -4.972 -2.373 8.440 1.00 98.38 85 ALA A CA 1
ATOM 645 C C . ALA A 1 85 ? -6.229 -3.087 7.919 1.00 98.38 85 ALA A C 1
ATOM 647 O O . ALA A 1 85 ? -6.277 -3.447 6.744 1.00 98.38 85 ALA A O 1
ATOM 648 N N . GLU A 1 86 ? -7.256 -3.241 8.756 1.00 98.38 86 GLU A N 1
ATOM 649 C CA . GLU A 1 86 ? -8.546 -3.837 8.394 1.00 98.38 86 GLU A CA 1
ATOM 650 C C . GLU A 1 86 ? -9.269 -2.989 7.341 1.00 98.38 86 GLU A C 1
ATOM 652 O O . GLU A 1 86 ? -9.652 -3.501 6.287 1.00 98.38 86 GLU A O 1
ATOM 657 N N . ARG A 1 87 ? -9.365 -1.666 7.551 1.00 98.44 87 ARG A N 1
ATOM 658 C CA . ARG A 1 87 ? -9.942 -0.749 6.553 1.00 98.44 87 ARG A CA 1
ATOM 659 C C . ARG A 1 87 ? -9.207 -0.847 5.218 1.00 98.44 87 ARG A C 1
ATOM 661 O O . ARG A 1 87 ? -9.846 -0.972 4.174 1.00 98.44 87 ARG A O 1
ATOM 668 N N . ALA A 1 88 ? -7.877 -0.794 5.233 1.00 98.44 88 ALA A N 1
ATOM 669 C CA . ALA A 1 88 ? -7.083 -0.891 4.015 1.00 98.44 88 ALA A CA 1
ATOM 670 C C . ALA A 1 88 ? -7.269 -2.243 3.313 1.00 98.44 88 ALA A C 1
ATOM 672 O O . ALA A 1 88 ? -7.396 -2.273 2.090 1.00 98.44 88 ALA A O 1
ATOM 673 N N . TYR A 1 89 ? -7.343 -3.343 4.066 1.00 98.38 89 TYR A N 1
ATOM 674 C CA . TYR A 1 89 ? -7.607 -4.672 3.523 1.00 98.38 89 TYR A CA 1
ATOM 675 C C . TYR A 1 89 ? -8.937 -4.712 2.764 1.00 98.38 89 TYR A C 1
ATOM 677 O O . TYR A 1 89 ? -8.948 -5.082 1.593 1.00 98.38 89 TYR A O 1
ATOM 685 N N . HIS A 1 90 ? -10.035 -4.251 3.368 1.00 98.44 90 HIS A N 1
ATOM 686 C CA . HIS A 1 90 ? -11.345 -4.218 2.707 1.00 98.44 90 HIS A CA 1
ATOM 687 C C . HIS A 1 90 ? -11.354 -3.324 1.460 1.00 98.44 90 HIS A C 1
ATOM 689 O O . HIS A 1 90 ? -11.934 -3.670 0.431 1.00 98.44 90 HIS A O 1
ATOM 695 N N . LEU A 1 91 ? -10.659 -2.186 1.500 1.00 98.44 91 LEU A N 1
ATOM 696 C CA . LEU A 1 91 ? -10.521 -1.3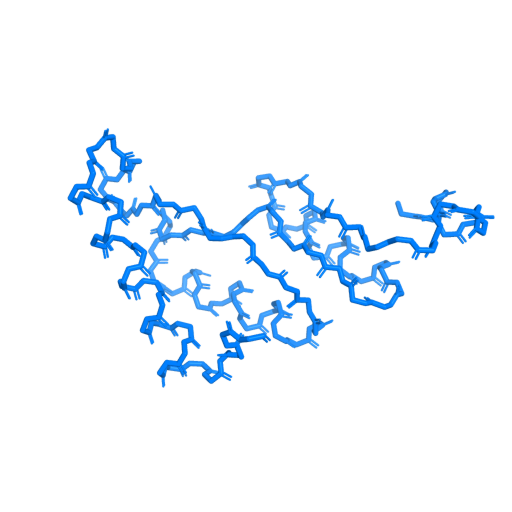23 0.326 1.00 98.44 91 LEU A CA 1
ATOM 697 C C . LEU A 1 91 ? -9.752 -2.003 -0.816 1.00 98.44 91 LEU A C 1
ATOM 699 O O . LEU A 1 91 ? -10.121 -1.852 -1.979 1.00 98.44 91 LEU A O 1
ATOM 703 N N . LEU A 1 92 ? -8.694 -2.752 -0.512 1.00 98.31 92 LEU A N 1
ATOM 704 C CA . LEU A 1 92 ? -7.884 -3.422 -1.529 1.00 98.31 92 LEU A CA 1
ATOM 705 C C . LEU A 1 92 ? -8.553 -4.694 -2.058 1.00 98.31 92 LEU A C 1
ATOM 707 O O . LEU A 1 92 ? -8.606 -4.904 -3.269 1.00 98.31 92 LEU A O 1
ATOM 711 N N . VAL A 1 93 ? -9.074 -5.535 -1.171 1.00 97.88 93 VAL A N 1
ATOM 712 C CA . VAL A 1 93 ? -9.636 -6.841 -1.523 1.00 97.88 93 VAL A CA 1
ATOM 713 C C . VAL A 1 93 ? -11.063 -6.691 -2.030 1.00 97.88 93 VAL A C 1
ATOM 715 O O . VAL A 1 93 ? -11.344 -7.080 -3.161 1.00 97.88 93 VAL A O 1
ATOM 718 N N . ASP A 1 94 ? -11.950 -6.060 -1.263 1.00 97.75 94 ASP A N 1
ATOM 719 C CA . ASP A 1 94 ? -13.377 -6.051 -1.600 1.00 97.75 94 ASP A CA 1
ATOM 720 C C . ASP A 1 94 ? -13.702 -5.036 -2.701 1.00 97.75 94 ASP A C 1
ATOM 722 O O . ASP A 1 94 ? -14.518 -5.323 -3.578 1.00 97.75 94 ASP A O 1
ATOM 726 N N . LYS A 1 95 ? -13.063 -3.851 -2.701 1.00 96.44 95 LYS A N 1
ATOM 727 C CA . LYS A 1 95 ? -13.324 -2.835 -3.743 1.00 96.44 95 LYS A CA 1
ATOM 728 C C . LYS A 1 95 ? -12.481 -3.002 -5.005 1.00 96.44 95 LYS A C 1
ATOM 730 O O . LYS A 1 95 ? -12.968 -2.665 -6.083 1.00 96.44 95 LYS A O 1
ATOM 735 N N . LEU A 1 96 ? -11.223 -3.439 -4.894 1.00 96.50 96 LEU A N 1
ATOM 736 C CA . LEU A 1 96 ? -10.309 -3.528 -6.045 1.00 96.50 96 LEU A CA 1
ATOM 737 C C . LEU A 1 96 ? -9.984 -4.960 -6.483 1.00 96.50 96 LEU A C 1
ATOM 739 O O . LEU A 1 96 ? -9.378 -5.125 -7.542 1.00 96.50 96 LEU A O 1
ATOM 743 N N . GLY A 1 97 ? -10.373 -5.985 -5.720 1.00 95.88 97 GLY A N 1
ATOM 744 C CA . GLY A 1 97 ? -10.065 -7.377 -6.052 1.00 95.88 97 GLY A CA 1
ATOM 745 C C . GLY A 1 97 ? -8.570 -7.701 -5.991 1.00 95.88 97 GLY A C 1
ATOM 746 O O . GLY A 1 97 ? -8.107 -8.583 -6.714 1.00 95.88 97 GLY A O 1
ATOM 747 N N . MET A 1 98 ? -7.790 -6.969 -5.187 1.00 95.06 98 MET A N 1
ATOM 748 C CA . MET A 1 98 ? -6.359 -7.232 -5.023 1.00 95.06 98 MET A CA 1
ATOM 749 C C . MET A 1 98 ? -6.144 -8.593 -4.355 1.00 95.06 98 MET A C 1
ATOM 751 O O . MET A 1 98 ? -6.813 -8.912 -3.377 1.00 95.06 98 MET A O 1
ATOM 755 N N . ASN A 1 99 ? -5.201 -9.389 -4.872 1.00 92.06 99 ASN A N 1
ATOM 756 C CA . ASN A 1 99 ? -4.881 -10.694 -4.296 1.00 92.06 99 ASN A CA 1
ATOM 757 C C . ASN A 1 99 ? -4.238 -10.528 -2.904 1.00 92.06 99 ASN A C 1
ATOM 759 O O . ASN A 1 99 ? -3.170 -9.914 -2.827 1.00 92.06 99 ASN A O 1
ATOM 763 N N . PRO A 1 100 ? -4.826 -11.084 -1.828 1.00 90.25 100 PRO A N 1
ATOM 764 C CA . PRO A 1 100 ? -4.219 -11.043 -0.500 1.00 90.25 100 PRO A CA 1
ATOM 765 C C . PRO A 1 100 ? -3.122 -12.105 -0.282 1.00 90.25 100 PRO A C 1
ATOM 767 O O . PRO A 1 100 ? -2.506 -12.101 0.783 1.00 90.25 100 PRO A O 1
ATOM 770 N N . LEU A 1 101 ? -2.889 -13.011 -1.248 1.00 75.75 101 LEU A N 1
ATOM 771 C CA . LEU A 1 101 ? -1.958 -14.150 -1.160 1.00 75.75 101 LEU A CA 1
ATOM 772 C C . LEU A 1 101 ? -0.764 -14.063 -2.130 1.00 75.75 101 LEU A C 1
ATOM 774 O O . LEU A 1 101 ? -0.928 -13.596 -3.284 1.00 75.75 101 LEU A O 1
#

Radius of gyration: 14.53 Å; chains: 1; bounding box: 37×26×35 Å